Protein AF-X1LKA0-F1 (afdb_monomer)

Organism: NCBI:txid412755

pLDDT: mean 96.63, std 2.51, range [80.44, 98.38]

Nearest PDB structures (foldseek):
  4aqv-assembly1_A  TM=5.847E-01  e=1.939E+00  Bos taurus
  2ocx-assembly1_A  TM=3.639E-01  e=2.716E+00  Bradyrhizobium sp. WM9
  6r1b-assembly2_B  TM=4.205E-01  e=4.981E+00  Mycobacterium tuberculo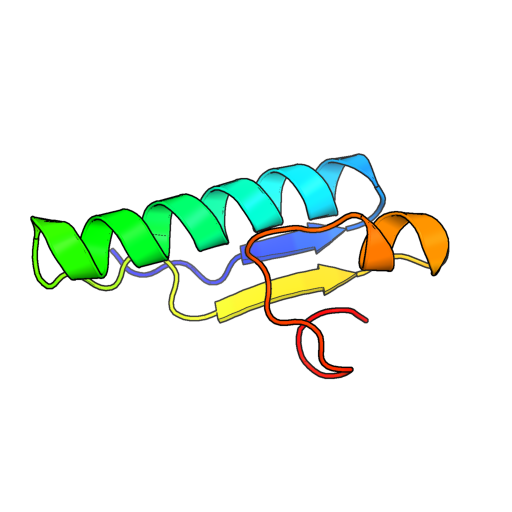sis

Structure (mmCIF, N/CA/C/O backbone):
data_AF-X1LKA0-F1
#
_entry.id   AF-X1LKA0-F1
#
loop_
_atom_site.group_PDB
_atom_site.id
_atom_site.type_symbol
_atom_site.label_atom_id
_atom_site.label_alt_id
_atom_site.label_comp_id
_atom_site.label_asym_id
_atom_site.label_entity_id
_atom_site.label_seq_id
_atom_site.pdbx_PDB_ins_code
_atom_site.Cartn_x
_atom_site.Cartn_y
_atom_site.Cartn_z
_atom_site.occupancy
_atom_site.B_iso_or_equiv
_atom_site.auth_seq_id
_atom_site.auth_comp_id
_atom_site.auth_asym_id
_atom_site.auth_atom_id
_atom_site.pdbx_PDB_model_num
ATOM 1 N N . MET A 1 1 ? -16.261 -0.088 6.312 1.00 80.44 1 MET A N 1
ATOM 2 C CA . MET A 1 1 ? -15.928 -0.963 5.164 1.00 80.44 1 MET A CA 1
ATOM 3 C C . MET A 1 1 ? -14.439 -1.274 5.200 1.00 80.44 1 MET A C 1
ATOM 5 O O . MET A 1 1 ? -13.692 -0.436 5.692 1.00 80.44 1 MET A O 1
ATOM 9 N N . LYS A 1 2 ? -14.023 -2.462 4.747 1.00 94.94 2 LYS A N 1
ATOM 10 C CA . LYS A 1 2 ? -12.611 -2.870 4.662 1.00 94.94 2 LYS A CA 1
ATOM 11 C C . LYS A 1 2 ? -12.221 -2.955 3.187 1.00 94.94 2 LYS A C 1
ATOM 13 O O . LYS A 1 2 ? -12.967 -3.554 2.420 1.00 94.94 2 LYS A O 1
ATOM 18 N N . LEU A 1 3 ? -11.097 -2.357 2.810 1.00 96.62 3 LEU A N 1
ATOM 19 C CA . LEU A 1 3 ? -10.615 -2.295 1.431 1.00 96.62 3 LEU A CA 1
ATOM 20 C C . LEU A 1 3 ? -9.328 -3.107 1.269 1.00 96.62 3 LEU A C 1
ATOM 22 O O . LEU A 1 3 ? -8.432 -3.029 2.106 1.00 96.62 3 LEU A O 1
ATOM 26 N N . ALA A 1 4 ? -9.220 -3.845 0.171 1.00 97.69 4 ALA A N 1
ATOM 27 C CA . ALA A 1 4 ? -7.928 -4.294 -0.329 1.00 97.69 4 ALA A CA 1
ATOM 28 C C . ALA A 1 4 ? -7.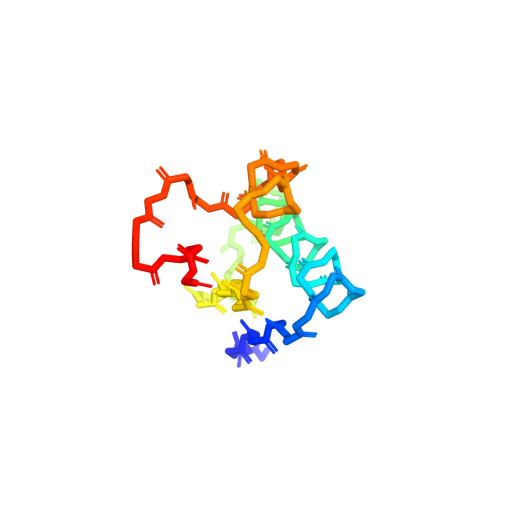442 -3.257 -1.346 1.00 97.69 4 ALA A C 1
ATOM 30 O O . ALA A 1 4 ? -8.161 -2.948 -2.295 1.00 97.69 4 ALA A O 1
ATOM 31 N N . VAL A 1 5 ? -6.259 -2.685 -1.124 1.00 98.19 5 VAL A N 1
ATOM 32 C CA . VAL A 1 5 ? -5.697 -1.631 -1.977 1.00 98.19 5 VAL A CA 1
ATOM 33 C C . VAL A 1 5 ? -4.450 -2.164 -2.664 1.00 98.19 5 VAL A C 1
ATOM 35 O O . VAL A 1 5 ? -3.486 -2.542 -2.003 1.00 98.19 5 VAL A O 1
ATOM 38 N N . ILE A 1 6 ? -4.469 -2.178 -3.994 1.00 98.25 6 ILE A N 1
ATOM 39 C CA . ILE A 1 6 ? -3.342 -2.610 -4.821 1.00 98.25 6 ILE A CA 1
ATOM 40 C C . ILE A 1 6 ? -2.990 -1.449 -5.747 1.00 98.25 6 ILE A C 1
ATOM 42 O O . ILE A 1 6 ? -3.768 -1.084 -6.627 1.00 98.25 6 ILE A O 1
ATOM 46 N N . GLY A 1 7 ? -1.841 -0.829 -5.504 1.00 98.06 7 GLY A N 1
ATOM 47 C CA . GLY A 1 7 ? -1.300 0.234 -6.338 1.00 98.06 7 GLY A CA 1
ATOM 48 C C . GLY A 1 7 ? -0.439 -0.346 -7.450 1.00 98.06 7 GLY A C 1
ATOM 49 O O . GLY A 1 7 ? 0.480 -1.101 -7.159 1.00 98.06 7 GLY A O 1
ATOM 50 N N . LEU A 1 8 ? -0.707 0.024 -8.703 1.00 98.00 8 LEU A N 1
ATOM 51 C CA . LEU A 1 8 ? 0.084 -0.400 -9.862 1.00 98.00 8 LEU A CA 1
ATOM 52 C C . LEU A 1 8 ? 0.878 0.778 -10.437 1.00 98.00 8 LEU A C 1
ATOM 54 O O . LEU A 1 8 ? 0.335 1.875 -10.615 1.00 98.00 8 LEU A O 1
ATOM 58 N N . GLY A 1 9 ? 2.158 0.545 -10.727 1.00 97.31 9 GLY A N 1
ATOM 59 C CA . GLY A 1 9 ? 3.087 1.566 -11.211 1.00 97.31 9 GLY A CA 1
ATOM 60 C C . GLY A 1 9 ? 3.392 2.639 -10.162 1.00 97.31 9 GLY A C 1
ATOM 61 O O . GLY A 1 9 ? 2.869 2.621 -9.045 1.00 97.31 9 GLY A O 1
ATOM 62 N N . GLN A 1 10 ? 4.223 3.618 -10.520 1.00 97.31 10 GLN A N 1
ATOM 63 C CA . GLN A 1 10 ? 4.695 4.641 -9.580 1.00 97.31 10 GLN A CA 1
ATOM 64 C C . GLN A 1 10 ? 3.549 5.409 -8.903 1.00 97.31 10 GLN A C 1
ATOM 66 O O . GLN A 1 10 ? 3.503 5.538 -7.677 1.00 97.31 10 GLN A O 1
ATOM 71 N N . CYS A 1 11 ? 2.609 5.922 -9.704 1.00 97.75 11 CYS A N 1
ATOM 72 C CA . CYS A 1 11 ? 1.489 6.719 -9.207 1.00 97.75 11 CYS A CA 1
ATOM 73 C C . CYS A 1 11 ? 0.562 5.886 -8.311 1.00 97.75 11 CYS A C 1
ATOM 75 O O . CYS A 1 11 ? 0.267 6.285 -7.182 1.00 97.75 11 CYS A O 1
ATOM 77 N N . GLY A 1 12 ? 0.168 4.693 -8.772 1.00 98.25 12 GLY A N 1
ATOM 78 C CA . GLY A 1 12 ? -0.698 3.799 -8.008 1.00 98.25 12 GLY A CA 1
ATOM 79 C C . GLY A 1 12 ? -0.066 3.379 -6.684 1.00 98.25 12 GLY A C 1
ATOM 80 O O . GLY A 1 12 ? -0.735 3.419 -5.652 1.00 98.25 12 GLY A O 1
ATOM 81 N N . CYS A 1 13 ? 1.231 3.058 -6.678 1.00 98.06 13 CYS A N 1
ATOM 82 C CA . CYS A 1 13 ? 1.964 2.717 -5.458 1.00 98.06 13 CYS A CA 1
ATOM 83 C C . CYS A 1 13 ? 1.966 3.861 -4.436 1.00 98.06 13 CYS A C 1
ATOM 85 O O . CYS A 1 13 ? 1.768 3.616 -3.249 1.00 98.06 13 CYS A O 1
ATOM 87 N N . ARG A 1 14 ? 2.126 5.119 -4.871 1.00 98.12 14 ARG A N 1
ATOM 88 C CA . ARG A 1 14 ? 2.056 6.283 -3.966 1.00 98.12 14 ARG A CA 1
ATOM 89 C C . ARG A 1 14 ? 0.664 6.476 -3.369 1.00 98.12 14 ARG A C 1
ATOM 91 O O . ARG A 1 14 ? 0.545 6.790 -2.187 1.00 98.12 14 ARG A O 1
ATOM 98 N N . ILE A 1 15 ? -0.392 6.258 -4.153 1.00 98.31 15 ILE A N 1
ATOM 99 C CA . ILE A 1 15 ? -1.770 6.310 -3.645 1.00 98.31 15 ILE A CA 1
ATOM 100 C C . ILE A 1 15 ? -2.000 5.183 -2.630 1.00 98.31 15 ILE A C 1
ATOM 102 O O . ILE A 1 15 ? -2.520 5.441 -1.544 1.00 98.31 15 ILE A O 1
ATOM 106 N N . ALA A 1 16 ? -1.563 3.958 -2.935 1.00 98.31 16 ALA A N 1
ATOM 107 C CA . ALA A 1 16 ? -1.630 2.834 -2.003 1.00 98.31 16 ALA A CA 1
ATOM 108 C C . ALA A 1 16 ? -0.885 3.144 -0.693 1.00 98.31 16 ALA A C 1
ATOM 110 O O . ALA A 1 16 ? -1.424 2.930 0.391 1.00 98.31 16 ALA A O 1
ATOM 111 N N . ASP A 1 17 ? 0.287 3.773 -0.766 1.00 98.12 17 ASP A N 1
ATOM 112 C CA . ASP A 1 17 ? 1.052 4.195 0.411 1.00 98.12 17 ASP A CA 1
ATOM 113 C C . ASP A 1 17 ? 0.286 5.186 1.303 1.00 98.12 17 ASP A C 1
ATOM 115 O O . ASP A 1 17 ? 0.332 5.112 2.535 1.00 98.12 17 ASP A O 1
ATOM 119 N N . HIS A 1 18 ? -0.504 6.081 0.705 1.00 98.25 18 HIS A N 1
ATOM 120 C CA . HIS A 1 18 ? -1.407 6.942 1.466 1.00 98.25 18 HIS A CA 1
ATOM 121 C C . HIS A 1 18 ? -2.527 6.158 2.158 1.00 98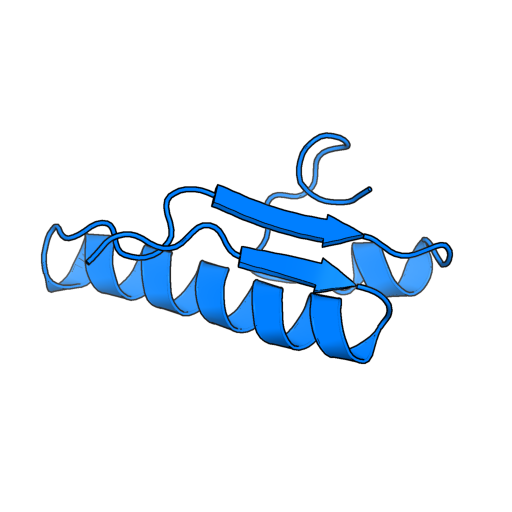.25 18 HIS A C 1
ATOM 123 O O . HIS A 1 18 ? -2.878 6.499 3.291 1.00 98.25 18 HIS A O 1
ATOM 129 N N . PHE A 1 19 ? -3.050 5.090 1.549 1.00 98.12 19 PHE A N 1
ATOM 130 C CA . PHE A 1 19 ? -3.995 4.187 2.214 1.00 98.12 19 PHE A CA 1
ATOM 131 C C . PHE A 1 19 ? -3.355 3.431 3.383 1.00 98.12 19 PHE A C 1
ATOM 133 O O . PHE A 1 19 ? -3.997 3.318 4.428 1.00 98.12 19 PHE A O 1
ATOM 140 N N . ALA A 1 20 ? -2.093 2.998 3.274 1.00 97.88 20 ALA A N 1
ATOM 141 C CA . ALA A 1 20 ? -1.360 2.423 4.407 1.00 97.88 20 ALA A CA 1
ATOM 142 C C . ALA A 1 20 ? -1.261 3.426 5.568 1.00 97.88 20 ALA A C 1
ATOM 144 O O . ALA A 1 20 ? -1.584 3.092 6.709 1.00 97.88 20 ALA A O 1
ATOM 145 N N . ARG A 1 21 ? -0.927 4.691 5.275 1.00 97.94 21 ARG A N 1
ATOM 146 C CA . ARG A 1 21 ? -0.911 5.766 6.283 1.00 97.94 21 ARG A CA 1
ATOM 147 C C . ARG A 1 21 ? -2.275 5.972 6.938 1.00 97.94 21 ARG A C 1
ATOM 149 O O . ARG A 1 21 ? -2.361 6.117 8.157 1.00 97.94 21 ARG A O 1
ATOM 156 N N . LEU A 1 22 ? -3.338 6.023 6.134 1.00 97.56 22 LEU A N 1
ATOM 157 C CA . LEU A 1 22 ? -4.704 6.204 6.627 1.00 97.56 22 LEU A CA 1
ATOM 158 C C . LEU A 1 22 ? -5.144 5.025 7.494 1.00 97.56 22 LEU A C 1
ATOM 160 O O . LEU A 1 22 ? -5.799 5.246 8.510 1.00 97.56 22 LEU A O 1
ATOM 164 N N . ASN A 1 23 ? -4.756 3.798 7.139 1.00 97.62 23 ASN A N 1
ATOM 165 C CA . ASN A 1 23 ? -5.048 2.622 7.948 1.00 97.62 23 ASN A CA 1
ATOM 166 C C . ASN A 1 23 ? -4.361 2.691 9.314 1.00 97.62 23 ASN A C 1
ATOM 168 O O . ASN A 1 23 ? -5.033 2.508 10.326 1.00 97.62 23 ASN A O 1
ATOM 172 N N . SER A 1 24 ? -3.075 3.051 9.363 1.00 97.06 24 SER A N 1
ATOM 173 C CA . SER A 1 24 ? -2.368 3.255 10.634 1.00 97.06 24 SER A CA 1
ATOM 174 C C . SER A 1 24 ? -3.031 4.343 11.482 1.00 97.06 24 SER A C 1
ATOM 176 O O . SER A 1 24 ? -3.251 4.152 12.675 1.00 97.06 24 SER A O 1
ATOM 178 N N . LYS A 1 25 ? -3.435 5.462 10.866 1.00 97.62 25 LYS A N 1
ATOM 179 C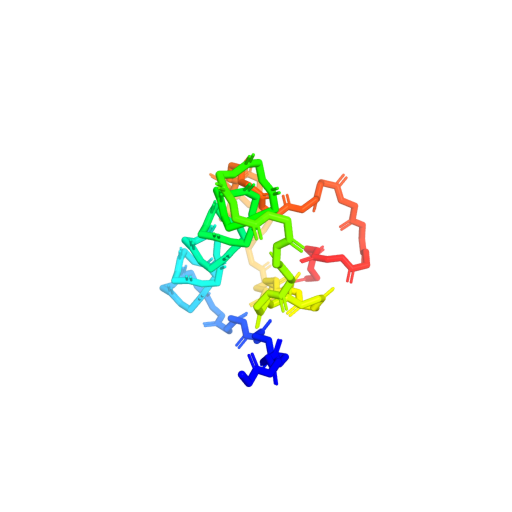 CA . LYS A 1 25 ? -4.158 6.538 11.561 1.00 97.62 25 LYS A CA 1
ATOM 180 C C . LYS A 1 25 ? -5.503 6.059 12.120 1.00 97.62 25 LYS A C 1
ATOM 182 O O . LYS A 1 25 ? -5.823 6.339 13.270 1.00 97.62 25 LYS A O 1
ATOM 187 N N . ALA A 1 26 ? -6.277 5.309 11.336 1.00 97.44 26 ALA A N 1
ATOM 188 C CA . ALA A 1 26 ? -7.568 4.768 11.759 1.00 97.44 26 ALA A CA 1
ATOM 189 C C . ALA 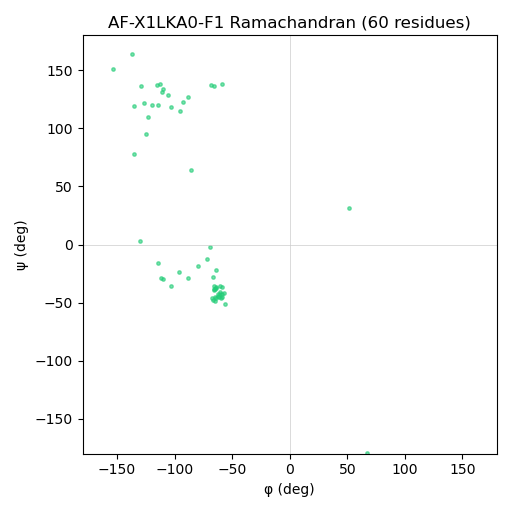A 1 26 ? -7.438 3.760 12.912 1.00 97.44 26 ALA A C 1
ATOM 191 O O . ALA A 1 26 ? -8.276 3.750 13.818 1.00 97.44 26 ALA A O 1
ATOM 192 N N . GLN A 1 27 ? -6.377 2.950 12.912 1.00 97.06 27 GLN A N 1
ATOM 193 C CA . GLN A 1 27 ? -6.090 2.025 14.005 1.00 97.06 27 GLN A CA 1
ATOM 194 C C . GLN A 1 27 ? -5.743 2.782 15.290 1.00 97.06 27 GLN A C 1
ATOM 196 O O . GLN A 1 27 ? -6.346 2.507 16.326 1.00 97.06 27 GLN A O 1
ATOM 201 N N . THR A 1 28 ? -4.856 3.778 15.218 1.00 97.81 28 THR A N 1
ATOM 202 C CA . THR A 1 28 ? -4.437 4.564 16.389 1.00 97.81 28 THR A CA 1
ATOM 203 C C . THR A 1 28 ? -5.565 5.425 16.957 1.00 97.81 28 THR A C 1
ATOM 205 O O . THR A 1 28 ? -5.781 5.437 18.164 1.00 97.81 28 THR A O 1
ATOM 208 N N . GLU A 1 29 ? -6.307 6.139 16.109 1.00 98.19 29 GLU A N 1
ATOM 209 C CA . GLU A 1 29 ? -7.288 7.135 16.567 1.00 98.19 29 GLU A CA 1
ATOM 210 C C . GLU A 1 29 ? -8.675 6.550 16.827 1.00 98.19 29 GLU A C 1
ATOM 212 O O . GLU A 1 29 ? -9.436 7.087 17.628 1.00 98.19 29 GLU A O 1
ATOM 217 N N . ARG A 1 30 ? -9.044 5.480 16.115 1.00 96.88 30 ARG A N 1
ATOM 218 C CA . ARG A 1 30 ? -10.421 4.961 16.109 1.00 96.88 30 ARG A CA 1
ATOM 219 C C . ARG A 1 30 ? -10.515 3.464 16.371 1.00 96.88 30 ARG A C 1
ATOM 221 O O . ARG A 1 30 ? -11.617 2.925 16.311 1.00 96.88 30 ARG A O 1
ATOM 228 N N . LYS A 1 31 ? -9.391 2.782 16.629 1.00 97.06 31 LYS A N 1
ATOM 229 C CA . LYS A 1 31 ? -9.322 1.314 16.773 1.00 97.06 31 LYS A CA 1
ATOM 230 C C . LYS A 1 31 ? -9.980 0.580 15.595 1.00 97.06 31 LYS A C 1
ATOM 232 O O . LYS A 1 31 ? -10.535 -0.505 15.753 1.00 97.06 31 LYS A O 1
ATOM 237 N N . ALA A 1 32 ? -9.931 1.181 14.405 1.00 96.56 32 ALA A N 1
ATOM 238 C CA . ALA A 1 32 ? -10.596 0.685 13.208 1.00 96.56 32 ALA A CA 1
ATOM 239 C C . ALA A 1 32 ? -9.569 0.284 12.147 1.00 96.56 32 ALA A C 1
ATOM 241 O O . ALA A 1 32 ? -8.612 1.005 11.889 1.00 96.56 32 ALA A O 1
ATOM 242 N N . THR A 1 33 ? -9.798 -0.853 11.490 1.00 97.44 33 THR A N 1
ATOM 243 C CA . THR A 1 33 ? -9.003 -1.281 10.329 1.00 97.44 33 THR A CA 1
ATOM 244 C C . THR A 1 33 ? -9.806 -1.033 9.060 1.00 97.44 33 THR A C 1
ATOM 246 O O . THR A 1 33 ? -10.886 -1.603 8.894 1.00 97.44 33 THR A O 1
ATOM 249 N N . ILE A 1 34 ? -9.282 -0.179 8.180 1.00 97.19 34 ILE A N 1
ATOM 250 C CA . ILE A 1 34 ? -9.965 0.277 6.957 1.00 97.19 34 ILE A CA 1
ATOM 251 C C . ILE A 1 34 ? -9.332 -0.285 5.683 1.00 97.19 34 ILE A C 1
ATOM 253 O O . ILE A 1 34 ? -10.050 -0.523 4.717 1.00 97.19 34 ILE A O 1
ATOM 257 N N . ALA A 1 35 ? -8.025 -0.548 5.693 1.00 97.19 35 ALA A N 1
ATOM 258 C CA . ALA A 1 35 ? -7.295 -1.149 4.583 1.00 97.19 35 ALA A CA 1
ATOM 259 C C . ALA A 1 35 ? -6.364 -2.244 5.127 1.00 97.19 35 ALA A C 1
ATOM 261 O O . ALA A 1 35 ? -5.178 -1.994 5.337 1.00 97.19 35 ALA A O 1
ATOM 262 N N . PRO A 1 36 ? -6.902 -3.439 5.446 1.00 96.19 36 PRO A N 1
ATOM 263 C CA . PRO A 1 36 ? -6.106 -4.535 6.002 1.00 96.19 36 PRO A CA 1
ATOM 264 C C . PRO A 1 36 ? -5.030 -5.058 5.042 1.00 96.19 36 PRO A C 1
ATOM 266 O O . PRO A 1 36 ? -4.071 -5.666 5.501 1.00 96.19 36 PRO A O 1
ATOM 269 N N . ILE A 1 37 ? -5.191 -4.839 3.732 1.00 96.81 37 ILE A N 1
ATOM 270 C CA . ILE A 1 37 ? -4.227 -5.229 2.702 1.00 96.81 37 ILE A CA 1
ATOM 271 C C . ILE A 1 37 ? -3.899 -3.988 1.877 1.00 96.81 37 ILE A C 1
ATOM 273 O O . ILE A 1 37 ? -4.797 -3.376 1.294 1.00 96.81 37 ILE A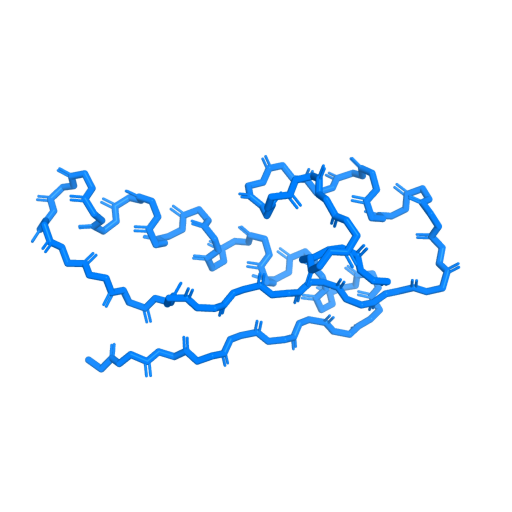 O 1
ATOM 277 N N . VAL A 1 38 ? -2.614 -3.637 1.834 1.00 98.12 38 VAL A N 1
ATOM 278 C CA . VAL A 1 38 ? -2.074 -2.563 0.997 1.00 98.12 38 VAL A CA 1
ATOM 279 C C . VAL A 1 38 ? -0.800 -3.067 0.334 1.00 98.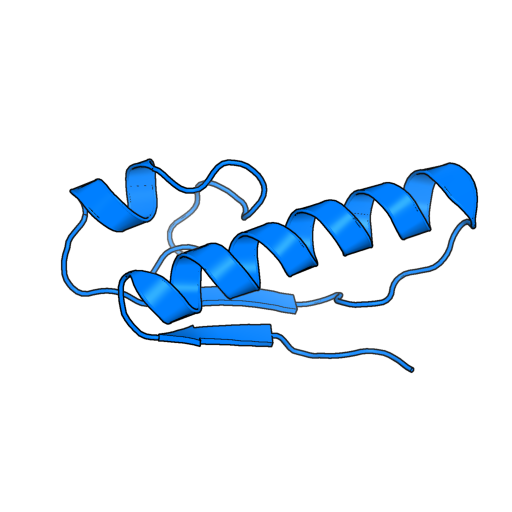12 38 VAL A C 1
ATOM 281 O O . VAL A 1 38 ? 0.150 -3.426 1.029 1.00 98.12 38 VAL A O 1
ATOM 284 N N . ILE A 1 39 ? -0.794 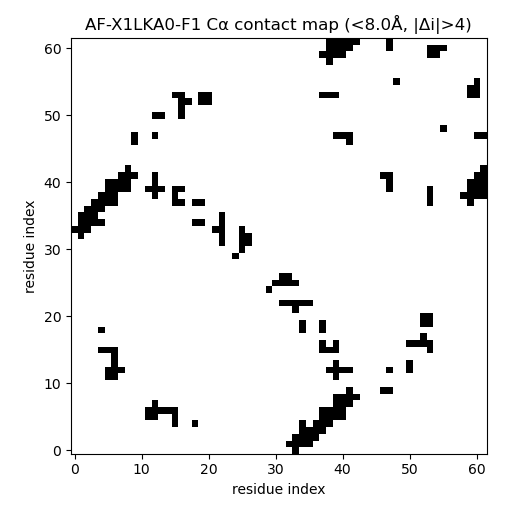-3.101 -0.995 1.00 98.38 39 ILE A N 1
ATOM 285 C CA . ILE A 1 39 ? 0.316 -3.606 -1.809 1.00 98.38 39 ILE A CA 1
ATOM 286 C C . ILE A 1 39 ? 0.670 -2.552 -2.860 1.00 98.38 39 ILE A C 1
ATOM 288 O O . ILE A 1 39 ? -0.223 -1.976 -3.484 1.00 98.38 39 ILE A O 1
ATOM 292 N N . GLY A 1 40 ? 1.961 -2.301 -3.059 1.00 98.12 40 GLY A N 1
ATOM 293 C CA . GLY A 1 40 ? 2.486 -1.576 -4.214 1.00 98.12 40 GLY A CA 1
ATOM 294 C C . GLY A 1 40 ? 3.165 -2.551 -5.168 1.00 98.12 40 GLY A C 1
ATOM 295 O O . GLY A 1 40 ? 3.995 -3.337 -4.720 1.00 98.12 40 GLY A O 1
ATOM 296 N N . VAL A 1 41 ? 2.804 -2.502 -6.450 1.00 98.19 41 VAL A N 1
ATOM 297 C CA . VAL A 1 41 ? 3.393 -3.315 -7.516 1.00 98.19 41 VAL A CA 1
ATOM 298 C C . VAL A 1 41 ? 4.027 -2.403 -8.562 1.00 98.19 41 VAL A C 1
ATOM 300 O O . VAL A 1 41 ? 3.331 -1.582 -9.174 1.00 98.19 41 VAL A O 1
ATOM 303 N N . ASN A 1 42 ? 5.331 -2.525 -8.787 1.00 97.75 42 ASN A N 1
ATOM 304 C CA . ASN A 1 42 ? 6.039 -1.745 -9.799 1.00 97.75 42 ASN A CA 1
ATOM 305 C C . ASN A 1 42 ? 7.286 -2.480 -10.306 1.00 97.75 42 ASN A C 1
ATOM 307 O O . ASN A 1 42 ? 7.927 -3.218 -9.575 1.00 97.75 42 ASN A O 1
ATOM 311 N N . THR A 1 43 ? 7.676 -2.232 -11.554 1.00 97.50 43 THR A N 1
ATOM 312 C CA . THR A 1 43 ? 8.894 -2.827 -12.129 1.00 97.50 43 THR A CA 1
ATOM 313 C C . THR A 1 43 ? 10.170 -2.099 -11.704 1.00 97.50 43 THR A C 1
ATOM 315 O O . THR A 1 43 ? 11.258 -2.652 -11.835 1.00 97.50 43 THR A O 1
ATOM 318 N N . ASP A 1 44 ? 10.056 -0.859 -11.218 1.00 96.25 44 ASP A N 1
ATOM 319 C CA . ASP A 1 44 ? 11.188 -0.066 -10.735 1.00 96.25 44 ASP A CA 1
ATOM 320 C C . ASP A 1 44 ? 11.359 -0.198 -9.210 1.00 96.25 44 ASP A C 1
ATOM 322 O O . ASP A 1 44 ? 10.532 0.259 -8.411 1.00 96.25 44 ASP A O 1
ATOM 326 N N . GLN A 1 45 ? 12.484 -0.789 -8.801 1.00 94.81 45 GLN A N 1
ATOM 327 C CA . GLN A 1 45 ? 12.880 -0.941 -7.402 1.00 94.81 45 GLN A CA 1
ATOM 328 C C . GLN A 1 45 ? 13.001 0.416 -6.686 1.00 94.81 45 GLN A C 1
ATOM 330 O O . GLN A 1 45 ? 12.647 0.515 -5.507 1.00 94.81 45 GLN A O 1
ATOM 335 N N . ALA A 1 46 ? 13.484 1.463 -7.361 1.00 94.56 46 ALA A N 1
ATOM 336 C CA . ALA A 1 46 ? 13.687 2.776 -6.754 1.00 94.56 46 ALA A CA 1
ATOM 337 C C . ALA A 1 46 ? 12.352 3.367 -6.278 1.00 94.56 46 ALA A C 1
ATOM 339 O O . ALA A 1 46 ? 12.240 3.825 -5.136 1.00 94.56 46 ALA A O 1
ATOM 340 N N . ASP A 1 47 ? 11.303 3.240 -7.089 1.00 94.62 47 ASP A N 1
ATOM 341 C CA . ASP A 1 47 ? 9.953 3.674 -6.730 1.00 94.62 47 ASP A CA 1
ATOM 342 C C . ASP A 1 47 ? 9.397 2.919 -5.518 1.00 94.62 47 ASP A C 1
ATOM 344 O O . ASP A 1 47 ? 8.854 3.533 -4.594 1.00 94.62 47 ASP A O 1
ATOM 348 N N . LEU A 1 48 ? 9.573 1.595 -5.481 1.00 96.00 48 LEU A N 1
ATOM 349 C CA . LEU A 1 48 ? 9.131 0.766 -4.358 1.00 96.00 48 LEU A CA 1
ATOM 350 C C . LEU A 1 48 ? 9.893 1.094 -3.072 1.00 96.00 48 LEU A C 1
ATOM 352 O O . LEU A 1 48 ? 9.310 1.113 -1.984 1.00 96.00 48 LEU A O 1
ATOM 356 N N . THR A 1 49 ? 11.194 1.383 -3.157 1.00 94.69 49 THR A N 1
ATOM 357 C CA . THR A 1 49 ? 11.979 1.801 -1.984 1.00 94.69 49 THR A CA 1
ATOM 358 C C . THR A 1 49 ? 11.541 3.159 -1.440 1.00 94.69 49 THR A C 1
ATOM 360 O O . THR A 1 49 ? 11.621 3.366 -0.228 1.00 94.69 49 THR A O 1
ATOM 363 N N . GLY A 1 50 ? 10.996 4.030 -2.296 1.00 94.88 50 GLY A N 1
ATOM 364 C CA . GLY A 1 50 ? 10.479 5.352 -1.936 1.00 94.88 50 GLY A CA 1
ATOM 365 C C . GLY A 1 50 ? 9.166 5.356 -1.142 1.00 94.88 50 GLY A C 1
ATOM 366 O O . GLY A 1 50 ? 8.807 6.396 -0.583 1.00 94.88 50 GLY A O 1
ATOM 367 N N . LEU A 1 51 ? 8.453 4.225 -1.050 1.00 97.06 51 LEU A N 1
ATOM 368 C CA . LEU A 1 51 ? 7.229 4.107 -0.245 1.00 97.06 51 LEU A CA 1
ATOM 369 C C . LEU A 1 51 ? 7.544 4.188 1.256 1.00 97.06 51 LEU A C 1
ATOM 371 O O . LEU A 1 51 ? 8.503 3.571 1.740 1.00 97.06 51 LEU A O 1
ATOM 375 N N . ARG A 1 52 ? 6.728 4.932 2.008 1.00 97.19 52 ARG A N 1
ATOM 376 C CA . ARG A 1 52 ? 6.989 5.267 3.418 1.00 97.19 52 ARG A CA 1
ATOM 377 C C . ARG A 1 52 ? 6.169 4.446 4.404 1.00 97.19 52 ARG A C 1
ATOM 379 O O . ARG A 1 52 ? 6.676 4.139 5.478 1.00 97.19 52 ARG A O 1
ATOM 386 N N . PHE A 1 53 ? 4.926 4.110 4.070 1.00 97.62 53 PHE A N 1
ATOM 387 C CA . PHE A 1 53 ? 3.965 3.523 5.015 1.00 97.62 53 PHE A CA 1
ATOM 388 C C . PHE A 1 53 ? 3.630 2.063 4.703 1.00 97.62 53 PHE A C 1
ATOM 390 O O . PHE A 1 53 ? 3.334 1.289 5.610 1.00 97.62 53 PHE A O 1
ATOM 397 N N . THR A 1 54 ? 3.707 1.673 3.436 1.00 96.69 54 THR A N 1
ATOM 398 C CA . THR A 1 54 ? 3.585 0.288 2.980 1.00 96.69 54 THR A CA 1
ATOM 399 C C . THR A 1 54 ? 4.763 -0.508 3.522 1.00 96.69 54 THR A C 1
ATOM 401 O O . THR A 1 54 ? 5.902 -0.037 3.489 1.00 96.69 54 THR A O 1
ATOM 404 N N . LYS A 1 55 ? 4.532 -1.717 4.032 1.00 94.25 55 LYS A N 1
ATOM 405 C CA . LYS A 1 55 ? 5.584 -2.516 4.673 1.00 94.25 55 LYS A CA 1
ATOM 406 C C . LYS A 1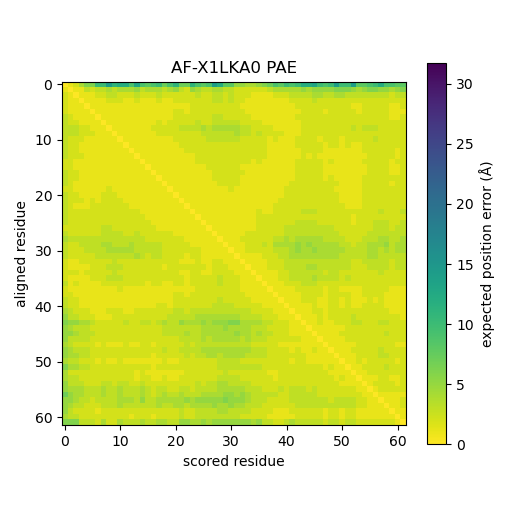 55 ? 6.742 -2.792 3.705 1.00 94.25 55 LYS A C 1
ATOM 408 O O . LYS A 1 55 ? 6.518 -3.036 2.527 1.00 94.25 55 LYS A O 1
ATOM 413 N N . LYS A 1 56 ? 7.990 -2.694 4.177 1.00 93.81 56 LYS A N 1
ATOM 414 C CA . LYS A 1 56 ? 9.201 -2.889 3.356 1.00 93.81 56 LYS A CA 1
ATOM 415 C C . LYS A 1 56 ? 9.580 -4.369 3.273 1.00 93.81 56 LYS A C 1
ATOM 417 O O . LYS A 1 56 ? 10.619 -4.771 3.783 1.00 93.81 56 LYS A O 1
ATOM 422 N N . ASP A 1 57 ? 8.712 -5.174 2.674 1.00 93.88 57 ASP A N 1
ATOM 423 C CA . ASP A 1 57 ? 8.975 -6.583 2.386 1.00 93.88 57 ASP A CA 1
ATOM 424 C C . ASP A 1 57 ? 8.483 -6.959 0.979 1.00 93.88 57 ASP A C 1
ATOM 426 O O . ASP A 1 57 ? 7.693 -6.233 0.372 1.00 93.88 57 ASP A O 1
ATOM 430 N N . TYR A 1 58 ? 8.954 -8.101 0.477 1.00 91.94 58 TYR A N 1
ATOM 431 C CA . TYR A 1 58 ? 8.630 -8.616 -0.859 1.00 91.94 58 TYR A CA 1
ATOM 432 C C . TYR A 1 58 ? 7.175 -9.091 -1.016 1.00 91.94 58 TYR A C 1
ATOM 434 O O . TYR A 1 58 ? 6.789 -9.524 -2.095 1.00 91.94 58 TYR A O 1
ATOM 442 N N . MET A 1 59 ? 6.364 -9.039 0.046 1.00 94.31 59 MET A N 1
ATOM 443 C CA . MET A 1 59 ? 4.944 -9.406 -0.005 1.00 94.31 59 MET A CA 1
ATOM 444 C C . MET A 1 59 ? 4.042 -8.180 -0.201 1.00 94.31 59 MET A C 1
ATOM 446 O O . MET A 1 59 ? 2.923 -8.314 -0.688 1.00 94.31 59 MET A O 1
ATOM 450 N N . HIS A 1 60 ? 4.515 -6.987 0.175 1.00 96.38 60 HIS A N 1
ATOM 451 C CA . HIS A 1 60 ? 3.756 -5.732 0.078 1.00 96.38 60 HIS A CA 1
ATOM 452 C C . HIS A 1 60 ? 4.361 -4.735 -0.918 1.00 96.38 60 HIS A C 1
ATOM 454 O O . HIS A 1 60 ? 3.687 -3.779 -1.305 1.00 96.38 60 HIS A O 1
ATOM 460 N N . ARG A 1 61 ? 5.620 -4.933 -1.322 1.00 96.94 61 ARG A N 1
ATOM 461 C CA . ARG A 1 61 ? 6.312 -4.167 -2.366 1.00 96.94 61 ARG A CA 1
ATOM 462 C C . ARG A 1 61 ? 6.824 -5.156 -3.407 1.00 96.94 61 ARG A C 1
ATOM 464 O O . ARG A 1 61 ? 7.870 -5.768 -3.191 1.00 96.94 61 ARG A O 1
ATOM 471 N N . ILE A 1 62 ? 6.033 -5.341 -4.459 1.00 95.50 62 ILE A N 1
ATOM 472 C CA . ILE A 1 62 ? 6.222 -6.351 -5.509 1.00 95.50 62 ILE A CA 1
ATOM 473 C C . ILE A 1 62 ? 6.794 -5.694 -6.758 1.00 95.50 62 ILE A C 1
ATOM 475 O O . ILE A 1 62 ? 6.245 -4.648 -7.167 1.00 95.50 62 ILE A O 1
#

Mean predicted aligned error: 2.11 Å

Radius of gyration: 11.15 Å; Cα contacts (8 Å, |Δi|>4): 116; chains: 1; bounding box: 30×16×29 Å

InterPro domains:
  IPR036525 Tubulin/FtsZ, GTPase domain superfamily [G3DSA:3.40.50.1440] (1-62)
  IPR036525 Tubulin/FtsZ, GTPase domain superfamily [SSF52490] (1-59)

Solvent-accessible surface area (backbone atoms only — not comparable to full-atom values): 3348 Å² total; per-residue (Å²): 123,72,40,79,38,76,9,58,41,70,69,31,23,54,54,23,24,52,45,30,44,49,20,54,48,33,36,73,77,66,76,35,75,42,39,88,40,48,29,28,36,46,93,50,65,69,58,58,68,68,51,81,52,40,59,96,45,77,88,26,42,68

Foldseek 3Di:
DADAQEAEELVRLQVLLVVLVVQVVCCVPPVDGHYPHGAYEYPDPVSLVPRDRQDPDPVRYD

Secondary structure (DSSP, 8-state):
---EEEEEHHHHHHHHHHHHHHHHHHHHHHS--S-SEEEEE-S-HHHHHT-SSS-SSTTTB-

Sequence (62 aa):
MKLAVIGLGQCGCRIADHFARLNSKAQTERKATIAPIVIGVNTDQADLTGLRFTKKDYMHRI